Protein AF-A0A1F6AID9-F1 (afdb_monomer)

pLDDT: mean 94.6, std 3.7, range [65.12, 98.0]

Radius of gyration: 17.74 Å; Cα contacts (8 Å, |Δi|>4): 64; chains: 1; bounding box: 45×26×56 Å

Sequence (140 aa):
MWIFFAILTIFSYALMDFFIKKSAGKVDDAFGAFLINIFSTLPPLIWFISTKLSGKEILTSREGFIFPAIAGISIGFGSIFFIKMFSLGTNLSIGVPFVRIGIVLLAVVLGIFVLKETLSLKQLFGFIISIVGLYLLIAK

InterPro domains:
  IPR000620 EamA domain [PF00892] (1-138)
  IPR037185 Multidrug transporter EmrE superfamily [SSF103481] (37-138)

Secondary structure (DSSP, 8-state):
-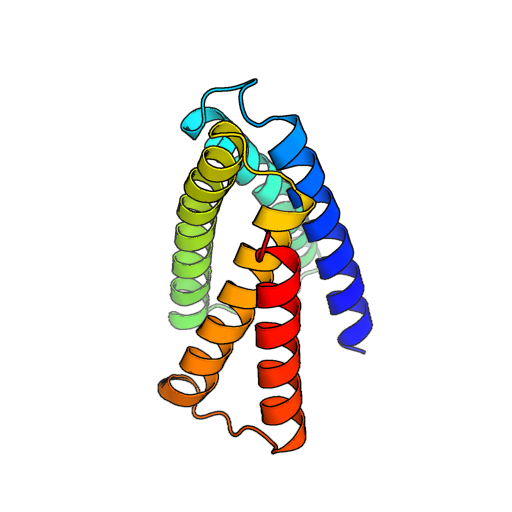-HHHHHHHHHHHHHHHHHHHHHTTTS-HHHHHHHHHHHHTHHHHHHHHHHHHTT------HHHHHHHHHHHHHHHHHHHHHHHHHHTT--HHHHHHHHHHHHHHHHHHHHHHTS-----HHHHHHHHHHHHHHHHHH--

Structure (mmCIF, N/CA/C/O backbone):
data_AF-A0A1F6AID9-F1
#
_entry.id   AF-A0A1F6AID9-F1
#
loop_
_atom_site.group_PDB
_atom_site.id
_atom_site.type_symbol
_atom_site.label_atom_id
_atom_site.label_alt_id
_atom_site.label_comp_id
_atom_site.label_asym_id
_atom_site.label_entity_id
_atom_site.label_seq_id
_atom_site.pdbx_PDB_ins_code
_atom_site.Cartn_x
_atom_site.Cartn_y
_atom_site.Cartn_z
_atom_site.occupancy
_atom_site.B_iso_or_equiv
_atom_site.auth_seq_id
_atom_site.auth_comp_id
_atom_site.auth_asym_id
_atom_site.auth_atom_id
_atom_site.pdbx_PDB_model_num
ATOM 1 N N . MET A 1 1 ? -14.002 14.563 6.137 1.00 75.81 1 MET A N 1
ATOM 2 C CA . MET A 1 1 ? -12.651 14.750 6.716 1.00 75.81 1 MET A CA 1
ATOM 3 C C . MET A 1 1 ? -11.737 13.511 6.601 1.00 75.81 1 MET A C 1
ATOM 5 O O . MET A 1 1 ? -10.661 13.525 7.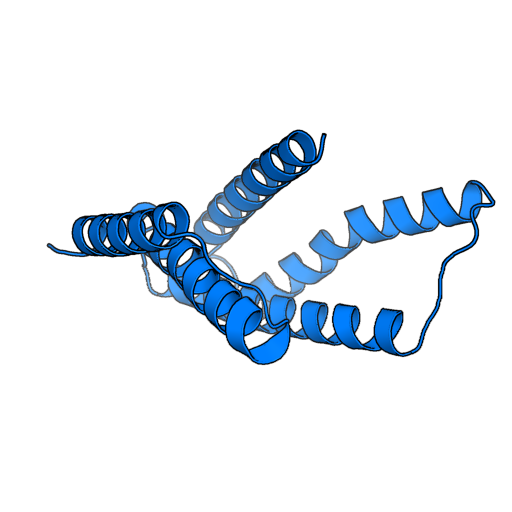173 1.00 75.81 1 MET A O 1
ATOM 9 N N . TRP A 1 2 ? -12.088 12.477 5.812 1.00 94.00 2 TRP A N 1
ATOM 10 C CA . TRP A 1 2 ? -11.191 11.355 5.454 1.00 94.00 2 TRP A CA 1
ATOM 11 C C . TRP A 1 2 ? -10.400 11.611 4.156 1.00 94.00 2 TRP A C 1
ATOM 13 O O . TRP A 1 2 ? -9.288 11.123 3.997 1.00 94.00 2 TRP A O 1
ATOM 23 N N . ILE A 1 3 ? -10.951 12.440 3.258 1.00 94.56 3 ILE A N 1
ATOM 24 C CA . ILE A 1 3 ? -10.341 12.814 1.970 1.00 94.56 3 ILE A CA 1
ATOM 25 C C . ILE A 1 3 ? -8.956 13.440 2.167 1.00 94.56 3 ILE A C 1
ATOM 27 O O . ILE A 1 3 ? -8.044 13.155 1.405 1.00 94.56 3 ILE A O 1
ATOM 31 N N . PHE A 1 4 ? -8.773 14.247 3.216 1.00 96.19 4 PHE A N 1
ATOM 32 C CA . PHE A 1 4 ? -7.473 14.833 3.547 1.00 96.19 4 PHE A CA 1
ATOM 33 C C . PHE A 1 4 ? -6.397 13.759 3.774 1.00 96.19 4 PHE A C 1
ATOM 35 O O . PHE A 1 4 ? -5.334 13.812 3.162 1.00 96.19 4 PHE A O 1
ATOM 42 N N . PHE A 1 5 ? -6.699 12.743 4.589 1.00 94.75 5 PHE A N 1
ATOM 43 C CA . PHE A 1 5 ? -5.789 11.619 4.806 1.00 94.75 5 PHE A CA 1
ATOM 44 C C . PHE A 1 5 ? -5.588 10.803 3.530 1.00 94.75 5 PHE A C 1
ATOM 46 O O . PHE A 1 5 ? -4.457 10.440 3.236 1.00 94.75 5 PHE A O 1
ATOM 53 N N . ALA A 1 6 ? -6.639 10.597 2.729 1.00 95.62 6 ALA A N 1
ATOM 54 C CA . ALA A 1 6 ? -6.513 9.925 1.437 1.00 95.62 6 ALA A CA 1
ATOM 55 C C . ALA A 1 6 ? -5.553 10.667 0.487 1.00 95.62 6 ALA A C 1
ATOM 57 O O . ALA A 1 6 ? -4.723 10.032 -0.157 1.00 95.62 6 ALA A O 1
ATOM 58 N N . ILE A 1 7 ? -5.606 12.003 0.438 1.00 96.94 7 ILE A N 1
ATOM 59 C CA . ILE A 1 7 ? -4.687 12.823 -0.369 1.00 96.94 7 ILE A CA 1
ATOM 60 C C . ILE A 1 7 ? -3.246 12.683 0.132 1.00 96.94 7 ILE A C 1
ATOM 62 O O . ILE A 1 7 ? -2.339 12.480 -0.675 1.00 96.94 7 ILE A O 1
ATOM 66 N N . LEU A 1 8 ? -3.023 12.741 1.449 1.00 96.88 8 LEU A N 1
ATOM 67 C CA . LEU A 1 8 ? -1.692 12.517 2.019 1.00 96.88 8 LEU A CA 1
ATOM 68 C C . LEU A 1 8 ? -1.170 11.110 1.705 1.00 96.88 8 LEU A C 1
ATOM 70 O O . LEU A 1 8 ? -0.009 10.965 1.332 1.00 96.88 8 LEU A O 1
ATOM 74 N N . THR A 1 9 ? -2.024 10.086 1.775 1.00 96.31 9 THR A N 1
ATOM 75 C CA . THR A 1 9 ? -1.665 8.716 1.386 1.00 96.31 9 THR A CA 1
ATOM 76 C C . THR A 1 9 ? -1.279 8.633 -0.088 1.00 96.31 9 THR A C 1
ATOM 78 O O . THR A 1 9 ? -0.250 8.039 -0.402 1.00 96.31 9 THR A O 1
ATOM 81 N N . ILE A 1 10 ? -2.046 9.260 -0.989 1.00 96.81 10 ILE A N 1
ATOM 82 C CA . ILE A 1 10 ? -1.715 9.322 -2.423 1.00 96.81 10 ILE A CA 1
ATOM 83 C C . ILE A 1 10 ? -0.338 9.957 -2.618 1.00 96.81 10 ILE A C 1
ATOM 85 O O . ILE A 1 10 ? 0.489 9.408 -3.342 1.00 96.81 10 ILE A O 1
ATOM 89 N N . PHE A 1 11 ? -0.066 11.076 -1.944 1.00 97.88 11 PHE A N 1
ATOM 90 C CA . PHE A 1 11 ? 1.226 11.750 -2.027 1.00 97.88 11 PHE A CA 1
ATOM 91 C C . PHE A 1 11 ? 2.375 10.858 -1.529 1.00 97.88 11 PHE A C 1
ATOM 93 O O . PHE A 1 11 ? 3.384 10.703 -2.220 1.00 97.88 11 PHE A O 1
ATOM 100 N N . SER A 1 12 ? 2.215 10.212 -0.371 1.00 96.75 12 SER A N 1
ATOM 101 C CA . SER A 1 12 ? 3.214 9.286 0.172 1.00 96.75 12 SER A CA 1
ATOM 102 C C . SER A 1 12 ? 3.466 8.091 -0.750 1.00 96.75 12 SER A C 1
ATOM 104 O O . SER A 1 12 ? 4.620 7.723 -0.967 1.00 96.75 12 SER A O 1
ATOM 106 N N . TYR A 1 13 ? 2.415 7.501 -1.323 1.00 96.50 13 TYR A N 1
ATOM 107 C CA . TYR A 1 13 ? 2.548 6.373 -2.248 1.00 96.50 13 TYR A CA 1
ATOM 108 C C . TYR A 1 13 ? 3.163 6.789 -3.585 1.00 96.50 13 TYR A C 1
ATOM 110 O O . TYR A 1 13 ? 3.987 6.052 -4.115 1.00 96.50 13 TYR A O 1
ATOM 118 N N . ALA A 1 14 ? 2.858 7.983 -4.098 1.00 97.75 14 ALA A N 1
ATOM 119 C CA . ALA A 1 14 ? 3.504 8.503 -5.301 1.00 97.75 14 ALA A CA 1
ATOM 120 C C . ALA A 1 14 ? 5.017 8.702 -5.099 1.00 97.75 14 ALA A C 1
ATOM 122 O O . ALA A 1 14 ? 5.812 8.314 -5.958 1.00 97.75 14 ALA A O 1
ATOM 123 N N . LEU A 1 15 ? 5.429 9.253 -3.948 1.00 97.94 15 LEU A N 1
ATOM 124 C CA . LEU A 1 15 ? 6.847 9.364 -3.592 1.00 97.94 15 LEU A CA 1
ATOM 125 C C . LEU A 1 15 ? 7.504 7.988 -3.466 1.00 97.94 15 LEU A C 1
ATOM 127 O O . LEU A 1 15 ? 8.590 7.780 -4.008 1.00 97.94 15 LEU A O 1
ATOM 131 N N . MET A 1 16 ? 6.841 7.048 -2.789 1.00 96.56 16 MET A N 1
ATOM 132 C CA . MET A 1 16 ? 7.307 5.667 -2.679 1.00 96.56 16 MET A CA 1
ATOM 133 C C . MET A 1 16 ? 7.543 5.063 -4.070 1.00 96.56 16 MET A C 1
ATOM 135 O O . MET A 1 16 ? 8.645 4.598 -4.347 1.00 96.56 16 MET A O 1
ATOM 139 N N . ASP A 1 17 ? 6.559 5.133 -4.967 1.00 97.12 17 ASP A N 1
ATOM 140 C CA . ASP A 1 17 ? 6.638 4.560 -6.315 1.00 97.12 17 ASP A CA 1
ATOM 141 C C . ASP A 1 17 ? 7.795 5.159 -7.124 1.00 97.12 17 ASP A C 1
ATOM 143 O O . ASP A 1 17 ? 8.573 4.433 -7.752 1.00 97.12 17 ASP A O 1
ATOM 147 N N . PHE A 1 18 ? 7.960 6.481 -7.051 1.00 98.00 18 PHE A N 1
ATOM 148 C CA . PHE A 1 18 ? 9.061 7.191 -7.693 1.00 98.00 18 PHE A CA 1
ATOM 149 C C . PHE A 1 18 ? 10.434 6.741 -7.171 1.00 98.00 18 PHE A C 1
ATOM 151 O O . PHE A 1 18 ? 11.332 6.438 -7.965 1.00 98.00 18 PHE A O 1
ATOM 158 N N . PHE A 1 19 ? 10.615 6.673 -5.849 1.00 97.50 19 PHE A N 1
ATOM 159 C CA . PHE A 1 19 ? 11.897 6.288 -5.260 1.00 97.50 19 PHE A CA 1
ATOM 160 C C . PHE A 1 19 ? 12.218 4.806 -5.464 1.00 97.50 19 PHE A C 1
ATOM 162 O O . PHE A 1 19 ? 13.371 4.498 -5.767 1.00 97.50 19 PHE A O 1
ATOM 169 N N . ILE A 1 20 ? 11.222 3.915 -5.398 1.00 96.75 20 ILE A N 1
ATOM 170 C CA . ILE A 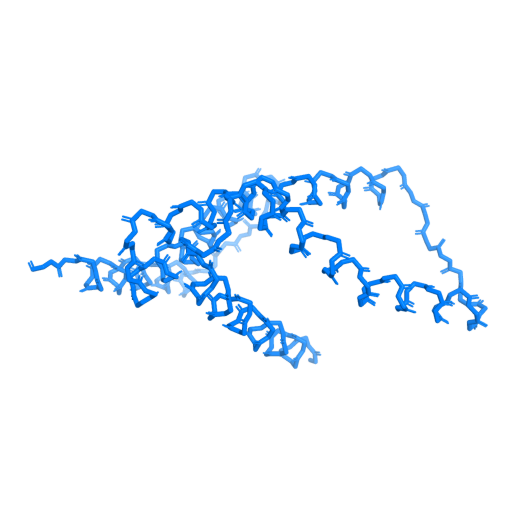1 20 ? 11.388 2.491 -5.725 1.00 96.75 20 ILE A CA 1
ATOM 171 C C . ILE A 1 20 ? 11.847 2.336 -7.175 1.00 96.75 20 ILE A C 1
ATOM 173 O O . ILE A 1 20 ? 12.830 1.646 -7.439 1.00 96.75 20 ILE A O 1
ATOM 177 N N . LYS A 1 21 ? 11.203 3.015 -8.134 1.00 96.50 21 LYS A N 1
ATOM 178 C CA . LYS A 1 21 ? 11.664 2.967 -9.530 1.00 96.50 21 LYS A CA 1
ATOM 179 C C . LYS A 1 21 ? 13.089 3.501 -9.679 1.00 96.50 21 LYS A C 1
ATOM 181 O O . LYS A 1 21 ? 13.860 2.969 -10.475 1.00 96.50 21 LYS A O 1
ATOM 186 N N . LYS A 1 22 ? 13.444 4.560 -8.945 1.00 96.31 22 LYS A N 1
ATOM 187 C CA . LYS A 1 22 ? 14.775 5.181 -9.007 1.00 96.31 22 LYS A CA 1
ATOM 188 C C . LYS A 1 22 ? 15.877 4.293 -8.416 1.00 96.31 22 LYS A C 1
ATOM 190 O O . LYS A 1 22 ? 17.030 4.440 -8.839 1.00 96.31 22 LYS A O 1
ATOM 195 N N . SER A 1 23 ? 15.552 3.437 -7.446 1.00 95.81 23 SER A N 1
ATOM 196 C CA . SER A 1 23 ? 16.483 2.489 -6.821 1.00 95.81 23 SER A CA 1
ATOM 197 C C . SER A 1 23 ? 16.518 1.121 -7.508 1.00 95.81 23 SER A C 1
ATOM 199 O O . SER A 1 23 ? 17.530 0.430 -7.400 1.00 95.81 23 SER A O 1
ATOM 201 N N . ALA A 1 24 ? 15.466 0.741 -8.237 1.00 93.75 24 ALA A N 1
ATOM 202 C CA . ALA A 1 24 ? 15.393 -0.530 -8.951 1.00 93.75 24 ALA A CA 1
ATOM 203 C C . ALA A 1 24 ? 16.584 -0.729 -9.907 1.00 93.75 24 ALA A C 1
ATOM 205 O O . ALA A 1 24 ? 16.988 0.193 -10.624 1.00 93.75 24 ALA A O 1
ATOM 206 N N . GLY A 1 25 ? 17.170 -1.928 -9.887 1.00 93.50 25 GLY A N 1
ATOM 207 C CA . GLY A 1 25 ? 18.393 -2.266 -10.624 1.00 93.50 25 GLY A CA 1
ATOM 208 C C . GLY A 1 25 ? 19.698 -1.678 -10.061 1.00 93.50 25 GLY A C 1
ATOM 209 O O . GLY A 1 25 ? 20.758 -1.951 -10.617 1.00 93.50 25 GLY A O 1
ATOM 210 N N . LYS A 1 26 ? 19.659 -0.883 -8.978 1.00 94.94 26 LYS A N 1
ATOM 211 C CA . LYS A 1 26 ? 20.860 -0.337 -8.301 1.00 94.94 26 LYS A CA 1
ATOM 212 C C . LYS A 1 26 ? 21.205 -1.044 -6.994 1.00 94.94 26 LYS A C 1
ATOM 214 O O . LYS A 1 26 ? 22.277 -0.822 -6.442 1.00 94.94 26 LYS A O 1
ATOM 219 N N . VAL A 1 27 ? 20.286 -1.853 -6.489 1.00 93.69 27 VAL A N 1
ATOM 220 C CA . VAL A 1 27 ? 20.440 -2.706 -5.310 1.00 93.69 27 VAL A CA 1
ATOM 221 C C . VAL A 1 27 ? 19.781 -4.046 -5.613 1.00 93.69 27 VAL A C 1
ATOM 223 O O . VAL A 1 27 ? 18.884 -4.104 -6.455 1.00 93.69 27 VAL A O 1
ATOM 226 N N . ASP A 1 28 ? 20.224 -5.107 -4.938 1.00 93.62 28 ASP A N 1
ATOM 227 C CA . ASP A 1 28 ? 19.535 -6.397 -4.986 1.00 93.62 28 ASP A CA 1
ATOM 228 C C . ASP A 1 28 ? 18.057 -6.235 -4.589 1.00 93.62 28 ASP A C 1
ATOM 230 O O . ASP A 1 28 ? 17.732 -5.459 -3.687 1.00 93.62 28 ASP A O 1
ATOM 234 N N . ASP A 1 29 ? 17.161 -6.959 -5.266 1.00 91.56 29 ASP A N 1
ATOM 235 C CA . ASP A 1 29 ? 15.715 -6.790 -5.102 1.00 91.56 29 ASP A CA 1
ATOM 236 C C . ASP A 1 29 ? 15.263 -7.125 -3.666 1.00 91.56 29 ASP A C 1
ATOM 238 O O . ASP A 1 29 ? 14.426 -6.418 -3.095 1.00 91.56 29 ASP A O 1
ATOM 242 N N . ALA A 1 30 ? 15.840 -8.167 -3.053 1.00 91.12 30 ALA A N 1
ATOM 243 C CA . ALA A 1 30 ? 15.510 -8.570 -1.688 1.00 91.12 30 ALA A CA 1
ATOM 244 C C . ALA A 1 30 ? 16.088 -7.585 -0.664 1.00 91.12 30 ALA A C 1
ATOM 246 O O . ALA A 1 30 ? 15.392 -7.199 0.280 1.00 91.12 30 ALA A O 1
ATOM 247 N N . PHE A 1 31 ? 17.321 -7.117 -0.871 1.00 94.88 31 PHE A N 1
ATOM 248 C CA . PHE A 1 31 ? 17.913 -6.093 -0.007 1.00 94.88 31 PHE A CA 1
ATOM 249 C C . PHE A 1 31 ? 17.173 -4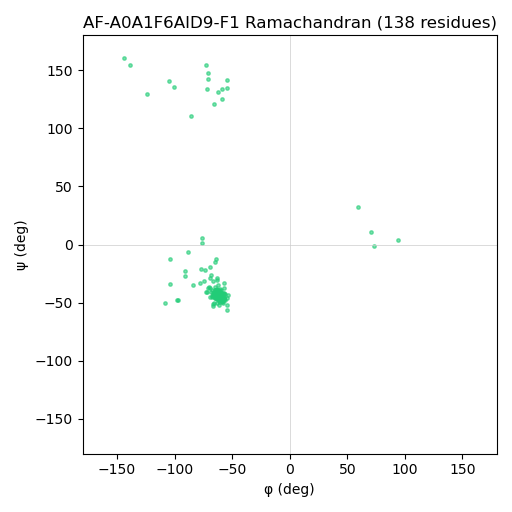.749 -0.103 1.00 94.88 31 PHE A C 1
ATOM 251 O O . PHE A 1 31 ? 16.898 -4.115 0.917 1.00 94.88 31 PHE A O 1
ATOM 258 N N . GLY A 1 32 ? 16.780 -4.332 -1.308 1.00 95.62 32 GLY A N 1
ATOM 259 C CA . GLY A 1 32 ? 15.963 -3.138 -1.522 1.00 95.62 32 GLY A CA 1
ATOM 260 C C . GLY A 1 32 ? 14.619 -3.227 -0.799 1.00 95.62 32 GLY A C 1
ATOM 261 O O . GLY A 1 32 ? 14.221 -2.280 -0.120 1.00 95.62 32 GLY A O 1
ATOM 262 N N . ALA A 1 33 ? 13.947 -4.379 -0.879 1.00 95.50 33 ALA A N 1
ATOM 263 C CA . ALA A 1 33 ? 12.694 -4.617 -0.169 1.00 95.50 33 ALA A CA 1
ATOM 264 C C . ALA A 1 33 ? 12.889 -4.581 1.352 1.00 95.50 33 ALA A C 1
ATOM 266 O O . ALA A 1 33 ? 12.107 -3.943 2.059 1.00 95.50 33 ALA A O 1
ATOM 267 N N . PHE A 1 34 ? 13.957 -5.197 1.861 1.00 96.56 34 PHE A N 1
ATOM 268 C CA . PHE A 1 34 ? 14.314 -5.132 3.277 1.00 96.56 34 PHE A CA 1
ATOM 269 C C . PHE A 1 34 ? 14.482 -3.681 3.759 1.00 96.56 34 PHE A C 1
ATOM 271 O O . PHE A 1 34 ? 13.878 -3.294 4.763 1.00 96.56 34 PHE A O 1
ATOM 278 N N . LEU A 1 35 ? 15.220 -2.852 3.008 1.00 96.81 35 LEU A N 1
ATOM 279 C CA . LEU A 1 35 ? 15.392 -1.432 3.329 1.00 96.81 35 LEU A CA 1
ATOM 280 C C . LEU A 1 35 ? 14.063 -0.664 3.305 1.00 96.81 35 LEU A C 1
ATOM 282 O O . LEU A 1 35 ? 13.798 0.133 4.202 1.00 96.81 35 LEU A O 1
ATOM 286 N N . ILE A 1 36 ? 13.191 -0.911 2.326 1.00 95.88 36 ILE A N 1
ATOM 287 C CA . ILE A 1 36 ? 11.875 -0.255 2.290 1.00 95.88 36 ILE A CA 1
ATOM 288 C C . ILE A 1 36 ? 11.084 -0.575 3.558 1.00 95.88 36 ILE A C 1
ATOM 290 O O . ILE A 1 36 ? 10.587 0.348 4.196 1.00 95.88 36 ILE A O 1
ATOM 294 N N . ASN A 1 37 ? 11.008 -1.849 3.951 1.00 95.81 37 ASN A N 1
ATOM 295 C CA . ASN A 1 37 ? 10.189 -2.272 5.089 1.00 95.81 37 ASN A CA 1
ATOM 296 C C . ASN A 1 37 ? 10.737 -1.773 6.439 1.00 95.81 37 ASN A C 1
ATOM 298 O O . ASN A 1 37 ? 9.962 -1.379 7.317 1.00 95.81 37 ASN A O 1
ATOM 302 N N . ILE A 1 38 ? 12.065 -1.743 6.619 1.00 96.69 38 ILE A N 1
ATOM 303 C CA . ILE A 1 38 ? 12.653 -1.244 7.871 1.00 96.69 38 ILE A CA 1
ATOM 304 C C . ILE A 1 38 ? 12.421 0.265 8.025 1.00 96.69 38 ILE A C 1
ATOM 306 O O . ILE A 1 38 ? 11.973 0.717 9.080 1.00 96.69 38 ILE A O 1
ATOM 310 N N . PHE A 1 39 ? 12.618 1.045 6.955 1.00 96.94 39 PHE A N 1
ATOM 311 C CA . PHE A 1 39 ? 12.396 2.492 6.989 1.00 96.94 39 PHE A CA 1
ATOM 312 C C . PHE A 1 39 ? 10.905 2.861 6.989 1.00 96.94 39 PHE A C 1
ATOM 314 O O . PHE A 1 39 ? 10.528 3.841 7.635 1.00 96.94 39 PHE A O 1
ATOM 321 N N . SER A 1 40 ? 10.030 2.067 6.361 1.00 96.00 40 SER A N 1
ATOM 322 C CA . SER A 1 40 ? 8.576 2.296 6.393 1.00 96.00 40 SER A CA 1
ATOM 323 C C . SER A 1 40 ? 7.957 2.046 7.766 1.00 96.00 40 SER A C 1
ATOM 325 O O . SER A 1 40 ? 6.861 2.530 8.038 1.00 96.00 40 SER A O 1
ATOM 327 N N . THR A 1 41 ? 8.643 1.307 8.640 1.00 96.50 41 THR A N 1
ATOM 328 C CA . THR A 1 41 ? 8.191 1.057 10.016 1.00 96.50 41 THR A CA 1
ATOM 329 C C . THR A 1 41 ? 8.424 2.268 10.927 1.00 96.50 41 THR A C 1
ATOM 331 O O . THR A 1 41 ? 7.735 2.416 11.936 1.00 96.50 41 THR A O 1
ATOM 334 N N . LEU A 1 42 ? 9.334 3.187 10.575 1.00 96.94 42 LEU A N 1
ATOM 335 C CA . LEU A 1 42 ? 9.666 4.330 11.433 1.00 96.94 42 LEU A CA 1
ATOM 336 C C . LEU A 1 42 ? 8.477 5.282 11.666 1.00 96.94 42 LEU A C 1
ATOM 338 O O . LEU A 1 42 ? 8.194 5.559 12.833 1.00 96.94 42 LEU A O 1
ATOM 342 N N . PRO A 1 43 ? 7.731 5.758 10.642 1.00 96.31 43 PRO A N 1
ATOM 343 C CA . PRO A 1 43 ? 6.582 6.632 10.881 1.00 96.31 43 PRO A CA 1
ATOM 344 C C . PRO A 1 43 ? 5.496 6.030 11.797 1.00 96.31 43 PRO A C 1
ATOM 346 O O . PRO A 1 43 ? 5.124 6.700 12.766 1.00 96.31 43 PRO A O 1
ATOM 349 N N . PRO A 1 44 ? 4.993 4.792 11.578 1.00 95.38 44 PRO A N 1
ATOM 350 C CA . PRO A 1 44 ? 4.005 4.207 12.479 1.00 95.38 44 PRO A CA 1
ATOM 351 C C . PRO A 1 44 ? 4.579 3.920 13.871 1.00 95.38 44 PRO A C 1
ATOM 353 O O . PRO A 1 44 ? 3.850 4.062 14.850 1.00 95.38 44 PRO A O 1
ATOM 356 N N . LEU A 1 45 ? 5.871 3.590 13.998 1.00 95.88 45 LEU A N 1
ATOM 357 C CA . LEU A 1 45 ? 6.516 3.414 15.302 1.00 95.88 45 LEU A CA 1
ATOM 358 C C . LEU A 1 45 ? 6.561 4.725 16.100 1.00 95.88 45 LEU A C 1
ATOM 360 O O . LEU A 1 45 ? 6.195 4.737 17.275 1.00 95.88 45 LEU A O 1
ATOM 364 N N . ILE A 1 46 ? 6.954 5.833 15.465 1.00 96.62 46 ILE A N 1
ATOM 365 C CA . ILE A 1 46 ? 6.956 7.167 16.089 1.00 96.62 46 ILE A CA 1
ATOM 366 C C . ILE A 1 46 ? 5.537 7.537 16.537 1.00 96.62 46 ILE A C 1
ATOM 368 O O . ILE A 1 46 ? 5.336 7.972 17.673 1.00 96.62 46 ILE A O 1
ATOM 372 N N . TRP A 1 47 ? 4.542 7.313 15.675 1.00 94.44 47 TRP A N 1
ATOM 373 C CA . TRP A 1 47 ? 3.140 7.582 15.997 1.00 94.44 47 TRP A CA 1
ATOM 374 C C . TRP A 1 47 ? 2.626 6.719 17.158 1.00 94.44 47 TRP A C 1
ATOM 376 O O . TRP A 1 47 ? 1.938 7.213 18.056 1.00 94.44 47 TRP A O 1
ATOM 386 N N . PHE A 1 48 ? 2.988 5.436 17.178 1.00 94.25 48 PHE A N 1
ATOM 387 C CA . PHE A 1 48 ? 2.631 4.505 18.245 1.00 94.25 48 PHE A CA 1
ATOM 388 C C . PHE A 1 48 ? 3.233 4.922 19.592 1.00 94.25 48 PHE A C 1
ATOM 390 O O . PHE A 1 48 ? 2.513 4.996 20.589 1.00 94.25 48 PHE A O 1
ATOM 397 N N . ILE A 1 49 ? 4.527 5.263 19.619 1.00 95.62 49 ILE A N 1
ATOM 398 C CA . ILE A 1 49 ? 5.204 5.762 20.824 1.00 95.62 49 ILE A CA 1
ATOM 399 C C . ILE A 1 49 ? 4.533 7.052 21.307 1.00 95.62 49 ILE A C 1
ATOM 401 O O . ILE A 1 49 ? 4.184 7.149 22.481 1.00 95.62 49 ILE A O 1
ATOM 405 N N . SER A 1 50 ? 4.279 8.012 20.413 1.00 95.00 50 SER A N 1
ATOM 406 C CA . SER A 1 50 ? 3.593 9.267 20.753 1.00 95.00 50 SER A CA 1
ATOM 407 C C . SER A 1 50 ? 2.200 9.027 21.350 1.00 95.00 50 SER A C 1
ATOM 409 O O . SER A 1 50 ? 1.838 9.638 22.358 1.00 95.00 50 SER A O 1
ATOM 411 N N . THR A 1 51 ? 1.442 8.082 20.788 1.00 93.94 51 THR A N 1
ATOM 412 C CA . THR A 1 51 ? 0.119 7.694 21.300 1.00 93.94 51 THR A CA 1
ATOM 413 C C . THR A 1 51 ? 0.219 7.118 22.711 1.00 93.94 51 THR A C 1
ATOM 415 O O . THR A 1 51 ? -0.532 7.532 23.595 1.00 93.94 51 THR A O 1
ATOM 418 N N . LYS A 1 52 ? 1.189 6.224 22.943 1.00 91.81 52 LYS A N 1
ATOM 419 C CA . LYS A 1 52 ? 1.431 5.610 24.253 1.00 91.81 52 LYS A CA 1
ATOM 420 C C . LYS A 1 52 ? 1.862 6.639 25.303 1.00 91.81 52 LYS A C 1
ATOM 422 O O . LYS A 1 52 ? 1.382 6.598 26.430 1.00 91.81 52 LYS A O 1
ATOM 427 N N . LEU A 1 53 ? 2.725 7.585 24.925 1.00 94.69 53 LEU A N 1
ATOM 428 C CA . LEU A 1 53 ? 3.180 8.674 25.799 1.00 94.69 53 LEU A CA 1
ATOM 429 C C . LEU A 1 53 ? 2.072 9.685 26.122 1.00 94.69 53 LEU A C 1
ATOM 431 O O . LEU A 1 53 ? 2.108 10.310 27.175 1.00 94.69 53 LEU A O 1
ATOM 435 N N . SER A 1 54 ? 1.069 9.818 25.254 1.00 94.38 54 SER A N 1
ATOM 436 C CA . SER A 1 54 ? -0.090 10.694 25.478 1.00 94.38 54 SER A CA 1
ATOM 437 C C . SER A 1 54 ? -1.104 10.122 26.480 1.00 94.38 54 SER A C 1
ATOM 439 O O . SER A 1 54 ? -2.156 10.723 26.681 1.00 94.38 54 SER A O 1
ATOM 441 N N . GLY A 1 55 ? -0.847 8.940 27.054 1.00 90.75 55 GLY A N 1
ATOM 442 C CA . GLY A 1 55 ? -1.762 8.270 27.983 1.00 90.75 55 GLY A CA 1
ATOM 443 C C . GLY A 1 55 ? -3.036 7.725 27.328 1.00 90.75 55 GLY A C 1
ATOM 444 O O . GLY A 1 55 ? -3.959 7.331 28.033 1.00 90.75 55 GLY A O 1
ATOM 445 N N . LYS A 1 56 ? -3.110 7.700 25.989 1.00 91.50 56 LYS A N 1
ATOM 446 C CA . LYS A 1 56 ? -4.246 7.110 25.274 1.00 91.50 56 LYS A CA 1
ATOM 447 C C . LYS A 1 56 ? -4.197 5.592 25.402 1.00 91.50 56 LYS A C 1
ATOM 449 O O . LYS A 1 56 ? -3.153 4.984 25.164 1.00 91.50 56 LYS A O 1
ATOM 454 N N . GLU A 1 57 ? -5.335 4.985 25.721 1.00 86.50 57 GLU A N 1
ATOM 455 C CA . GLU A 1 57 ? -5.455 3.530 25.722 1.00 86.50 57 GLU A CA 1
ATOM 456 C C . GLU A 1 57 ? -5.224 2.970 24.316 1.00 86.50 57 GLU A C 1
ATOM 458 O O . GLU A 1 57 ? -5.793 3.434 23.325 1.00 86.50 57 GLU A O 1
ATOM 463 N N . ILE A 1 58 ? -4.364 1.956 24.234 1.00 88.25 58 ILE A N 1
ATOM 464 C CA . ILE A 1 58 ? -4.131 1.216 22.999 1.00 88.25 58 ILE A CA 1
ATOM 465 C C . ILE A 1 58 ? -5.189 0.123 22.935 1.00 88.25 58 ILE A C 1
ATOM 467 O O . ILE A 1 58 ? -5.154 -0.836 23.706 1.00 88.25 58 ILE A O 1
ATOM 471 N N . LEU A 1 59 ? -6.123 0.267 21.999 1.00 88.88 59 LEU A N 1
ATOM 472 C CA . LEU A 1 59 ? -7.140 -0.745 21.759 1.00 88.88 59 LEU A CA 1
ATOM 473 C C . LEU A 1 59 ? -6.46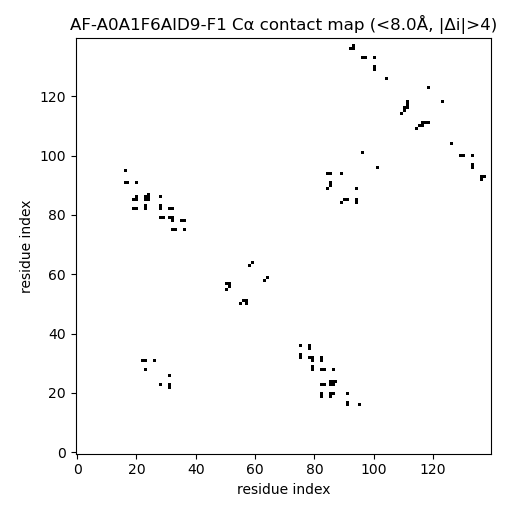9 -2.012 21.223 1.00 88.88 59 LEU A C 1
ATOM 475 O O . LEU A 1 59 ? -5.799 -1.987 20.190 1.00 88.88 59 LEU A O 1
ATOM 479 N N . THR A 1 60 ? -6.640 -3.121 21.937 1.00 87.00 60 THR A N 1
ATOM 480 C CA . THR A 1 60 ? -6.084 -4.418 21.550 1.00 87.00 60 THR A CA 1
ATOM 481 C C . THR A 1 60 ? -7.202 -5.448 21.463 1.00 87.00 60 THR A C 1
ATOM 483 O O . THR A 1 60 ? -8.031 -5.583 22.359 1.00 87.00 60 THR A O 1
ATOM 486 N N . SER A 1 61 ? -7.249 -6.167 20.346 1.00 93.44 61 SER A N 1
ATOM 487 C CA . SER A 1 61 ? -8.124 -7.320 20.144 1.00 93.44 61 SER A CA 1
ATOM 488 C C . SER A 1 61 ? -7.385 -8.351 19.297 1.00 93.44 61 SER A C 1
ATOM 490 O O . SER A 1 61 ? -6.414 -8.021 18.612 1.00 93.44 61 SER A O 1
ATOM 492 N N . ARG A 1 62 ? -7.830 -9.613 19.327 1.00 90.88 62 ARG A N 1
ATOM 493 C CA . ARG A 1 62 ? -7.206 -10.681 18.529 1.00 90.88 62 ARG A CA 1
ATOM 494 C C . ARG A 1 62 ? -7.201 -10.333 17.037 1.00 90.88 62 ARG A C 1
ATOM 496 O O . ARG A 1 62 ? -6.176 -10.460 16.377 1.00 90.88 62 ARG A O 1
ATOM 503 N N . GLU A 1 63 ? -8.324 -9.843 16.525 1.00 91.25 63 GLU A N 1
ATOM 504 C CA . GLU A 1 63 ? -8.457 -9.387 15.136 1.00 91.25 63 GLU A CA 1
ATOM 505 C C . GLU A 1 63 ? -7.628 -8.127 14.861 1.00 91.25 63 GLU A C 1
ATOM 507 O O . GLU A 1 63 ? -6.957 -8.047 13.831 1.00 91.25 63 GLU A O 1
ATOM 512 N N . GLY A 1 64 ? -7.595 -7.194 15.820 1.00 90.00 64 GLY A N 1
ATOM 513 C CA . GLY A 1 64 ? -6.772 -5.983 15.780 1.00 90.00 64 GLY A CA 1
ATOM 514 C C . GLY A 1 64 ? -5.265 -6.250 15.781 1.00 90.00 64 GLY A C 1
ATOM 515 O O . GLY A 1 64 ? -4.490 -5.349 15.479 1.00 90.00 64 GLY A O 1
ATOM 516 N N . PHE A 1 65 ? -4.843 -7.482 16.071 1.00 90.88 65 PHE A N 1
ATOM 517 C CA . PHE A 1 65 ? -3.469 -7.944 15.893 1.00 90.88 65 PHE A CA 1
ATOM 518 C C . PHE A 1 65 ? -3.287 -8.725 14.582 1.00 90.88 65 PHE A C 1
ATOM 520 O O . PHE A 1 65 ? -2.360 -8.451 13.820 1.00 90.88 65 PHE A O 1
ATOM 527 N N . ILE A 1 66 ? -4.180 -9.679 14.292 1.00 95.25 66 ILE A N 1
ATOM 528 C CA . ILE A 1 66 ? -4.035 -10.602 13.155 1.00 95.25 66 ILE A CA 1
ATOM 529 C C . ILE A 1 66 ? -4.122 -9.877 11.807 1.00 95.25 66 ILE A C 1
ATOM 531 O O . ILE A 1 66 ? -3.246 -10.071 10.962 1.00 95.25 66 ILE A O 1
ATOM 535 N N . PHE A 1 67 ? -5.145 -9.048 11.579 1.00 94.62 67 PHE A N 1
ATOM 536 C CA . PHE A 1 67 ? -5.335 -8.435 10.260 1.00 94.62 67 PHE A CA 1
ATOM 537 C C . PHE A 1 67 ? -4.221 -7.441 9.899 1.00 94.62 67 PHE A C 1
ATOM 539 O O . PHE A 1 67 ? -3.695 -7.545 8.787 1.00 94.62 67 PHE A O 1
ATOM 546 N N . PRO A 1 68 ? -3.769 -6.546 10.803 1.00 94.62 68 PRO A N 1
ATOM 547 C CA . PRO A 1 68 ? -2.610 -5.702 10.522 1.00 94.62 68 PRO A CA 1
ATOM 548 C C . PRO A 1 68 ? -1.317 -6.498 10.309 1.00 94.62 68 PRO A C 1
ATOM 550 O O . PRO A 1 68 ? -0.512 -6.117 9.460 1.00 94.62 68 PRO A O 1
ATOM 553 N N . ALA A 1 69 ? -1.120 -7.618 11.015 1.00 95.50 69 ALA A N 1
ATOM 554 C CA . ALA A 1 69 ? 0.049 -8.475 10.809 1.00 95.50 69 ALA A CA 1
ATOM 555 C C . ALA A 1 69 ? 0.056 -9.110 9.407 1.00 95.50 69 ALA A C 1
ATOM 557 O O . ALA A 1 69 ? 1.067 -9.048 8.706 1.00 95.50 69 ALA A O 1
ATOM 558 N N . ILE A 1 70 ? -1.079 -9.656 8.957 1.00 96.94 70 ILE A N 1
ATOM 559 C CA . ILE A 1 70 ? -1.224 -10.205 7.597 1.00 96.94 70 ILE A CA 1
ATOM 560 C C . ILE A 1 70 ? -1.031 -9.104 6.544 1.00 96.94 70 ILE A C 1
ATOM 562 O O . ILE A 1 70 ? -0.358 -9.328 5.533 1.00 96.94 70 ILE A O 1
ATOM 566 N N . ALA A 1 71 ? -1.567 -7.903 6.785 1.00 96.00 71 ALA A N 1
ATOM 567 C CA . ALA A 1 71 ? -1.357 -6.755 5.908 1.00 96.00 71 ALA A CA 1
ATOM 568 C C . ALA A 1 71 ? 0.134 -6.384 5.811 1.00 96.00 71 ALA A C 1
ATOM 570 O O . ALA A 1 71 ? 0.642 -6.198 4.707 1.00 96.00 71 ALA A O 1
ATOM 571 N N . GLY A 1 72 ? 0.861 -6.361 6.933 1.00 96.06 72 GLY A N 1
ATOM 572 C CA . GLY A 1 72 ? 2.307 -6.120 6.964 1.00 96.06 72 GLY A CA 1
ATOM 573 C C . GLY A 1 72 ? 3.110 -7.167 6.185 1.00 96.06 72 GLY A C 1
ATOM 574 O O . GLY A 1 72 ? 3.957 -6.809 5.369 1.00 96.06 72 GLY A O 1
ATOM 575 N N . ILE A 1 73 ? 2.794 -8.455 6.354 1.00 96.19 73 ILE A N 1
ATOM 576 C CA . ILE A 1 73 ? 3.412 -9.544 5.573 1.00 96.19 73 ILE A CA 1
ATOM 577 C C . ILE A 1 73 ? 3.140 -9.355 4.072 1.00 96.19 73 ILE A C 1
ATOM 579 O O . ILE A 1 73 ? 4.045 -9.500 3.247 1.00 96.19 73 ILE A O 1
ATOM 583 N N . SER A 1 74 ? 1.912 -8.973 3.716 1.00 96.56 74 SER A N 1
ATOM 584 C CA . SER A 1 74 ? 1.513 -8.714 2.328 1.00 96.56 74 SER A CA 1
ATOM 585 C C . SER A 1 74 ? 2.269 -7.525 1.724 1.00 96.56 74 SER A C 1
ATOM 587 O O . SER A 1 74 ? 2.695 -7.602 0.573 1.00 96.56 74 SER A O 1
ATOM 589 N N . ILE A 1 75 ? 2.495 -6.453 2.495 1.00 95.06 75 ILE A N 1
ATOM 590 C CA . ILE A 1 75 ? 3.339 -5.314 2.091 1.00 95.06 75 ILE A CA 1
ATOM 591 C C . ILE A 1 75 ? 4.784 -5.772 1.860 1.00 95.06 75 ILE A C 1
ATOM 593 O O . ILE A 1 75 ? 5.386 -5.389 0.856 1.00 95.06 75 ILE A O 1
ATOM 597 N N . GLY A 1 76 ? 5.314 -6.640 2.728 1.00 95.19 76 GLY A N 1
ATOM 598 C CA . GLY A 1 76 ? 6.641 -7.235 2.576 1.00 95.19 76 GLY A CA 1
ATOM 599 C C . GLY A 1 76 ? 6.806 -7.934 1.225 1.00 95.19 76 GLY A C 1
ATOM 600 O O . GLY A 1 76 ? 7.658 -7.538 0.426 1.00 95.19 76 GLY A O 1
ATOM 601 N N . PHE A 1 77 ? 5.936 -8.896 0.907 1.00 95.56 77 PHE A N 1
ATOM 602 C CA . PHE A 1 77 ? 5.946 -9.560 -0.404 1.00 95.56 77 PHE A CA 1
ATOM 603 C C . PHE A 1 77 ? 5.702 -8.587 -1.562 1.00 95.56 77 PHE A C 1
ATOM 605 O O . PHE A 1 77 ? 6.415 -8.626 -2.567 1.00 95.56 77 PHE A O 1
ATOM 612 N N . GLY A 1 78 ? 4.741 -7.675 -1.406 1.00 95.88 78 GLY A N 1
ATOM 613 C CA . GLY A 1 78 ? 4.430 -6.656 -2.403 1.00 95.88 78 GLY A CA 1
ATOM 614 C C . GLY A 1 78 ? 5.646 -5.804 -2.762 1.00 95.88 78 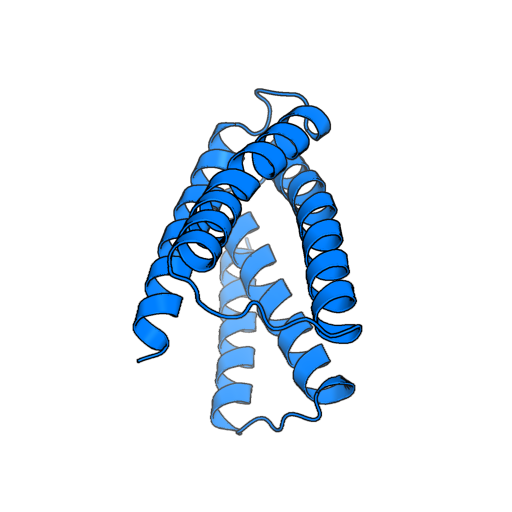GLY A C 1
ATOM 615 O O . GLY A 1 78 ? 5.894 -5.569 -3.941 1.00 95.88 78 GLY A O 1
ATOM 616 N N . SER A 1 79 ? 6.451 -5.402 -1.776 1.00 95.56 79 SER A N 1
ATOM 617 C CA . SER A 1 79 ? 7.661 -4.605 -2.005 1.00 95.56 79 SER A CA 1
ATOM 618 C C . SER A 1 79 ? 8.721 -5.354 -2.823 1.00 95.56 79 SER A C 1
ATOM 620 O O . SER A 1 79 ? 9.296 -4.765 -3.739 1.00 95.56 79 SER A O 1
ATOM 622 N N . ILE A 1 80 ? 8.908 -6.659 -2.578 1.00 95.19 80 ILE A N 1
ATOM 623 C CA . ILE A 1 80 ? 9.825 -7.513 -3.350 1.00 95.19 80 ILE A CA 1
ATOM 624 C C . ILE A 1 80 ? 9.375 -7.567 -4.812 1.00 95.19 80 ILE A C 1
ATOM 626 O O . ILE A 1 80 ? 10.155 -7.274 -5.720 1.00 95.19 80 ILE A O 1
ATOM 630 N N . PHE A 1 81 ? 8.104 -7.898 -5.053 1.00 96.56 81 PHE A N 1
ATOM 631 C CA . PHE A 1 81 ? 7.571 -8.015 -6.412 1.00 96.56 81 PHE A CA 1
ATOM 632 C C . PHE A 1 81 ? 7.567 -6.678 -7.153 1.00 96.56 81 PHE A C 1
ATOM 634 O O . PHE A 1 81 ? 7.851 -6.629 -8.350 1.00 96.56 81 PHE A O 1
ATOM 641 N N . PHE A 1 82 ? 7.286 -5.584 -6.448 1.00 96.69 82 PHE A N 1
ATOM 642 C CA . PHE A 1 82 ? 7.209 -4.258 -7.045 1.00 96.69 82 PHE A CA 1
ATOM 643 C C . PHE A 1 82 ? 8.585 -3.707 -7.432 1.00 96.69 82 PHE A C 1
ATOM 645 O O . PHE A 1 82 ? 8.736 -3.172 -8.532 1.00 96.69 82 PHE A O 1
ATOM 652 N N . ILE A 1 83 ? 9.612 -3.908 -6.594 1.00 95.81 83 ILE A N 1
ATOM 653 C CA . ILE A 1 83 ? 11.000 -3.626 -6.988 1.00 95.81 83 ILE A CA 1
ATOM 654 C C . ILE A 1 83 ? 11.376 -4.491 -8.187 1.00 95.81 83 ILE A C 1
ATOM 656 O O . ILE A 1 83 ? 11.827 -3.952 -9.198 1.00 95.81 83 ILE A O 1
ATOM 660 N N . LYS A 1 84 ? 11.120 -5.807 -8.116 1.00 96.56 84 LYS A N 1
ATOM 661 C CA . LYS A 1 84 ? 11.465 -6.741 -9.193 1.00 96.56 84 LYS A CA 1
ATOM 662 C C . LYS A 1 84 ? 10.876 -6.309 -10.531 1.00 96.56 84 LYS A C 1
ATOM 664 O O . LYS A 1 84 ? 11.589 -6.274 -11.531 1.00 96.56 84 LYS A O 1
ATOM 669 N N . MET A 1 85 ? 9.599 -5.927 -10.550 1.00 97.31 85 MET A N 1
ATOM 670 C CA . MET A 1 85 ? 8.912 -5.418 -11.739 1.00 97.31 85 MET A CA 1
ATOM 671 C C . MET A 1 85 ? 9.671 -4.248 -12.383 1.00 97.31 85 MET A C 1
ATOM 673 O O . MET A 1 85 ? 9.818 -4.199 -13.607 1.00 97.31 85 MET A O 1
ATOM 677 N N . PHE A 1 86 ? 10.173 -3.305 -11.583 1.00 97.38 86 PHE A N 1
ATOM 678 C CA . PHE A 1 86 ? 10.939 -2.172 -12.096 1.00 97.38 86 PHE A CA 1
ATOM 679 C C . PHE A 1 86 ? 12.382 -2.514 -12.460 1.00 97.38 86 PHE A C 1
ATOM 681 O O . PHE A 1 86 ? 12.888 -1.931 -13.426 1.00 97.38 86 PHE A O 1
ATOM 688 N N . SER A 1 87 ? 13.010 -3.448 -11.743 1.00 95.69 87 SER A N 1
ATOM 689 C CA . SER A 1 87 ? 14.340 -3.985 -12.056 1.00 95.69 87 SER A CA 1
ATOM 690 C C . SER A 1 87 ? 14.342 -4.721 -13.401 1.00 95.69 87 SER A C 1
ATOM 692 O O . SER A 1 87 ? 15.338 -4.689 -14.114 1.00 95.69 87 SER A O 1
ATOM 694 N N . LEU A 1 88 ? 13.202 -5.295 -13.806 1.00 95.94 88 LEU A N 1
ATOM 695 C CA . LEU A 1 88 ? 12.985 -5.892 -15.132 1.00 95.94 88 LEU A CA 1
ATOM 696 C C . LEU A 1 88 ? 12.769 -4.862 -16.262 1.00 95.94 88 LEU A C 1
ATOM 698 O O . LEU A 1 88 ? 12.473 -5.239 -17.392 1.00 95.94 88 LEU A O 1
ATOM 702 N N . GLY A 1 89 ? 12.908 -3.562 -15.986 1.00 94.62 89 GLY A N 1
ATOM 703 C CA . GLY A 1 89 ? 12.868 -2.510 -17.008 1.00 94.62 89 GLY A CA 1
ATOM 704 C C . GLY A 1 89 ? 11.501 -1.857 -17.226 1.00 94.62 89 GLY A C 1
ATOM 705 O O . GLY A 1 89 ? 11.383 -0.974 -18.071 1.00 94.62 89 GLY A O 1
ATOM 706 N N . THR A 1 90 ? 10.475 -2.208 -16.445 1.00 96.44 90 THR A N 1
ATOM 707 C CA . THR A 1 90 ? 9.129 -1.617 -16.578 1.00 96.44 90 THR A CA 1
ATOM 708 C C . THR A 1 90 ? 9.153 -0.095 -16.395 1.00 96.44 90 THR A C 1
ATOM 710 O O . THR A 1 90 ? 9.748 0.414 -15.442 1.00 96.44 90 THR A O 1
ATOM 713 N N . ASN A 1 91 ? 8.479 0.654 -17.270 1.00 95.25 91 ASN A N 1
ATOM 714 C CA . ASN A 1 91 ? 8.336 2.107 -17.130 1.00 95.25 91 ASN A CA 1
ATOM 715 C C . ASN A 1 91 ? 7.393 2.467 -15.975 1.00 95.25 91 ASN A C 1
ATOM 717 O O . ASN A 1 91 ? 6.365 1.819 -15.790 1.00 95.25 91 ASN A O 1
ATOM 721 N N . LEU A 1 92 ? 7.698 3.541 -15.235 1.00 95.75 92 LEU A N 1
ATOM 722 C CA . LEU A 1 92 ? 6.851 4.026 -14.131 1.00 95.75 92 LEU A CA 1
ATOM 723 C C . LEU A 1 92 ? 5.419 4.326 -14.606 1.00 95.75 92 LEU A C 1
ATOM 725 O O . LEU A 1 92 ? 4.458 3.932 -13.952 1.00 95.75 92 LEU A O 1
ATOM 729 N N . SER A 1 93 ? 5.294 4.959 -15.777 1.00 94.44 93 SER A N 1
ATOM 730 C CA . SER A 1 93 ? 4.025 5.351 -16.403 1.00 94.44 93 SER A CA 1
ATOM 731 C C . SER A 1 93 ? 3.126 4.182 -16.811 1.00 94.44 93 SER A C 1
ATOM 733 O O . SER A 1 93 ? 1.949 4.399 -17.065 1.00 94.44 93 SER A O 1
ATOM 735 N N . ILE A 1 94 ? 3.661 2.960 -16.862 1.00 94.94 94 ILE A N 1
ATOM 736 C CA . ILE A 1 94 ? 2.920 1.742 -17.214 1.00 94.94 94 ILE A CA 1
ATOM 737 C C . ILE A 1 94 ? 2.733 0.876 -15.963 1.00 94.94 94 ILE A C 1
ATOM 739 O O . ILE A 1 94 ? 1.617 0.483 -15.628 1.00 94.94 94 ILE A O 1
ATOM 743 N N . GLY A 1 95 ? 3.824 0.617 -15.235 1.00 96.19 95 GLY A N 1
ATOM 744 C CA . GLY A 1 95 ? 3.826 -0.276 -14.078 1.00 96.19 95 GLY A CA 1
ATOM 745 C C . GLY A 1 95 ? 2.989 0.240 -12.909 1.00 96.19 95 GLY A C 1
ATOM 746 O O . GLY A 1 95 ? 2.244 -0.533 -12.310 1.00 96.19 95 GLY A O 1
ATOM 747 N N . VAL A 1 96 ? 3.061 1.542 -12.594 1.00 96.62 96 VAL A N 1
ATOM 748 C CA . VAL A 1 96 ? 2.290 2.105 -11.470 1.00 96.62 96 VAL A CA 1
ATOM 749 C C . VAL A 1 96 ? 0.786 2.049 -11.743 1.00 96.62 96 VAL A C 1
ATOM 751 O O . VAL A 1 96 ? 0.083 1.481 -10.906 1.00 96.62 96 VAL A O 1
ATOM 754 N N . PRO A 1 97 ? 0.257 2.553 -12.879 1.00 95.44 97 PRO A N 1
ATOM 755 C CA . PRO A 1 97 ? -1.173 2.440 -13.162 1.00 95.44 97 PRO A CA 1
ATOM 756 C C . PRO A 1 97 ? -1.667 0.995 -13.161 1.00 95.44 97 PRO A C 1
ATOM 758 O O . PRO A 1 97 ? -2.711 0.724 -12.570 1.00 95.44 97 PRO A O 1
ATOM 761 N N . PHE A 1 98 ? -0.900 0.061 -13.735 1.00 96.62 98 PHE A N 1
ATOM 762 C CA . PHE A 1 98 ? -1.260 -1.359 -13.746 1.00 96.62 98 PHE A CA 1
ATOM 763 C C . PHE A 1 98 ? -1.430 -1.931 -12.342 1.00 96.62 98 PHE A C 1
ATOM 765 O O . PHE A 1 98 ? -2.468 -2.516 -12.032 1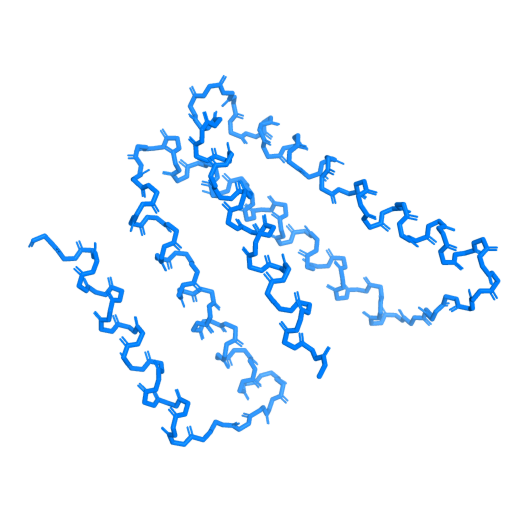.00 96.62 98 PHE A O 1
ATOM 772 N N . VAL A 1 99 ? -0.458 -1.697 -11.461 1.00 96.75 99 VAL A N 1
ATOM 773 C CA . VAL A 1 99 ? -0.523 -2.184 -10.080 1.00 96.75 99 VAL A CA 1
ATOM 774 C C . VAL A 1 99 ? -1.625 -1.475 -9.291 1.00 96.75 99 VAL A C 1
ATOM 776 O O . VAL A 1 99 ? -2.392 -2.131 -8.591 1.00 96.75 99 VAL A O 1
ATOM 779 N N . ARG A 1 100 ? -1.745 -0.146 -9.390 1.00 94.88 100 ARG A N 1
ATOM 780 C CA . ARG A 1 100 ? -2.697 0.632 -8.577 1.00 94.88 100 ARG A CA 1
ATOM 781 C C . ARG A 1 100 ? -4.145 0.359 -8.973 1.00 94.88 100 ARG A C 1
ATOM 783 O O . ARG A 1 100 ? -4.966 0.116 -8.092 1.00 94.88 100 ARG A O 1
ATOM 790 N N . ILE A 1 101 ? -4.450 0.336 -10.269 1.00 95.12 101 ILE A N 1
ATOM 791 C CA . ILE A 1 101 ? -5.796 0.012 -10.758 1.00 95.12 101 ILE A CA 1
ATOM 792 C C . ILE A 1 101 ? -6.105 -1.467 -10.493 1.00 95.12 101 ILE A C 1
ATOM 794 O O . ILE A 1 101 ? -7.193 -1.776 -10.011 1.00 95.12 101 ILE A O 1
ATOM 798 N N . GLY A 1 102 ? -5.142 -2.373 -10.700 1.00 95.00 102 GLY A N 1
ATOM 799 C CA . GLY A 1 102 ? -5.303 -3.794 -10.375 1.00 95.00 102 GLY A CA 1
ATOM 800 C C . GLY A 1 102 ? -5.634 -4.041 -8.898 1.00 95.00 102 GLY A C 1
ATOM 801 O O . GLY A 1 102 ? -6.575 -4.773 -8.594 1.00 95.00 102 GLY A O 1
ATOM 802 N N . ILE A 1 103 ? -4.924 -3.380 -7.974 1.00 95.69 103 ILE A N 1
ATOM 803 C CA . ILE A 1 103 ? -5.210 -3.460 -6.532 1.00 95.69 103 ILE A CA 1
ATOM 804 C C . ILE A 1 103 ? -6.606 -2.920 -6.219 1.00 95.69 103 ILE A C 1
ATOM 806 O O . ILE A 1 103 ? -7.323 -3.553 -5.452 1.00 95.69 103 ILE A O 1
ATOM 810 N N . VAL A 1 104 ? -7.011 -1.789 -6.807 1.00 95.12 104 VAL A N 1
ATOM 811 C CA . VAL A 1 104 ? -8.360 -1.231 -6.604 1.00 95.12 104 VAL A CA 1
ATOM 812 C C . VAL A 1 104 ? -9.434 -2.242 -7.010 1.00 95.12 104 VAL A C 1
ATOM 814 O O . VAL A 1 104 ? -10.357 -2.486 -6.237 1.00 95.12 104 VAL A O 1
ATOM 817 N N . LEU A 1 105 ? -9.296 -2.875 -8.177 1.00 94.94 105 LEU A N 1
ATOM 818 C CA . LEU A 1 105 ? -10.257 -3.872 -8.656 1.00 94.94 105 LEU A CA 1
ATOM 819 C C . LEU A 1 105 ? -10.319 -5.097 -7.733 1.00 94.94 105 LEU A C 1
ATOM 821 O O . LEU A 1 105 ? -11.409 -5.517 -7.347 1.00 94.94 105 LEU A O 1
ATOM 825 N N . LEU A 1 106 ? -9.167 -5.644 -7.332 1.00 95.75 106 LEU A N 1
ATOM 826 C CA . LEU A 1 106 ? -9.116 -6.800 -6.431 1.00 95.75 106 LEU A CA 1
ATOM 827 C C . LEU A 1 106 ? -9.647 -6.475 -5.028 1.00 95.75 106 LEU A C 1
ATOM 829 O O . LEU A 1 106 ? -10.394 -7.268 -4.459 1.00 95.75 106 LEU A O 1
ATOM 833 N N . ALA A 1 107 ? -9.305 -5.310 -4.477 1.00 95.56 107 ALA A N 1
ATOM 834 C CA . ALA A 1 107 ? -9.784 -4.877 -3.167 1.00 95.56 107 ALA A CA 1
ATOM 835 C C . ALA A 1 107 ? -11.307 -4.705 -3.153 1.00 95.56 107 ALA A C 1
ATOM 837 O O . ALA A 1 107 ? -11.954 -5.094 -2.188 1.00 95.56 107 ALA A O 1
ATOM 838 N N . VAL A 1 108 ? -11.887 -4.192 -4.239 1.00 95.19 108 VAL A N 1
ATOM 839 C CA . VAL A 1 108 ? -13.342 -4.052 -4.389 1.00 95.19 108 VAL A CA 1
ATOM 840 C C . VAL A 1 108 ? -14.026 -5.412 -4.469 1.00 95.19 108 VAL A C 1
ATOM 842 O O . VAL A 1 108 ? -15.043 -5.617 -3.817 1.00 95.19 108 VAL A O 1
ATOM 845 N N . VAL A 1 109 ? -13.457 -6.367 -5.209 1.00 95.12 109 VAL A N 1
ATOM 846 C CA . VAL A 1 109 ? -13.952 -7.753 -5.236 1.00 95.12 109 VAL A CA 1
ATOM 847 C C . VAL A 1 109 ? -13.959 -8.340 -3.820 1.00 95.12 109 VAL A C 1
ATOM 849 O O . VAL A 1 109 ? -14.974 -8.886 -3.387 1.00 95.12 109 VAL A O 1
ATOM 852 N N . LEU A 1 110 ? -12.874 -8.170 -3.059 1.00 95.31 110 LEU A N 1
ATOM 853 C CA . LEU A 1 110 ? -12.825 -8.598 -1.658 1.00 95.31 110 LEU A CA 1
ATOM 854 C C . LEU A 1 110 ? -13.840 -7.845 -0.781 1.00 95.31 110 LEU A C 1
ATOM 856 O O . LEU A 1 110 ? -14.488 -8.470 0.055 1.00 95.31 110 LEU A O 1
ATOM 860 N N . GLY A 1 111 ? -14.038 -6.543 -0.991 1.00 95.94 111 GLY A N 1
ATOM 861 C CA . GLY A 1 111 ? -15.055 -5.748 -0.297 1.00 95.94 111 GLY A CA 1
ATOM 862 C C . GLY A 1 111 ? -16.469 -6.290 -0.518 1.00 95.94 111 GLY A C 1
ATOM 863 O O . GLY A 1 111 ? -17.219 -6.496 0.434 1.00 95.94 111 GLY A O 1
ATOM 864 N N . ILE A 1 112 ? -16.810 -6.645 -1.758 1.00 95.69 112 ILE A N 1
ATOM 865 C CA . ILE A 1 112 ? -18.116 -7.231 -2.091 1.00 95.69 112 ILE A CA 1
ATOM 866 C C . ILE A 1 112 ? -18.276 -8.623 -1.468 1.00 95.69 112 ILE A C 1
ATOM 868 O O . ILE A 1 112 ? -19.283 -8.894 -0.819 1.00 95.69 112 ILE A O 1
ATOM 872 N N . PHE A 1 113 ? -17.309 -9.525 -1.657 1.00 96.44 113 PHE A N 1
ATOM 873 C CA . PHE A 1 113 ? -17.490 -10.933 -1.276 1.00 96.44 113 PHE A CA 1
ATOM 874 C C . PHE A 1 113 ? -17.201 -11.221 0.201 1.00 96.44 113 PHE A C 1
ATOM 876 O O . PHE A 1 113 ? -17.865 -12.069 0.796 1.00 96.44 113 PHE A O 1
ATOM 883 N N . VAL A 1 114 ? -16.224 -10.537 0.798 1.00 96.00 114 VAL A N 1
ATOM 884 C CA . VAL A 1 114 ? -15.788 -10.770 2.185 1.00 96.00 114 VAL A CA 1
ATOM 885 C C . VAL A 1 114 ? -16.455 -9.782 3.135 1.00 96.00 114 VAL A C 1
ATOM 887 O O . VAL A 1 114 ? -17.001 -10.194 4.157 1.00 96.00 114 VAL A O 1
ATOM 890 N N . LEU A 1 115 ? -16.445 -8.490 2.789 1.00 95.44 115 LEU A N 1
ATOM 891 C CA . LEU A 1 115 ? -17.011 -7.433 3.637 1.00 95.44 115 LEU A CA 1
ATOM 892 C C . LEU A 1 115 ? -18.505 -7.188 3.373 1.00 95.44 115 LEU A C 1
ATOM 894 O O . LEU A 1 115 ? -19.145 -6.466 4.135 1.00 95.44 115 LEU A O 1
ATOM 898 N N . LYS A 1 116 ? -19.076 -7.837 2.345 1.00 95.56 116 LYS A N 1
ATOM 899 C CA . LYS A 1 116 ? -20.490 -7.727 1.942 1.00 95.56 116 LYS A CA 1
ATOM 900 C C . LYS A 1 116 ? -20.899 -6.297 1.580 1.00 95.56 116 LYS A C 1
ATOM 902 O O . LYS A 1 116 ? -22.042 -5.892 1.798 1.00 95.56 116 LYS A O 1
ATOM 907 N N . GLU A 1 117 ? -19.966 -5.528 1.028 1.00 94.75 117 GLU A N 1
ATOM 908 C CA . GLU A 1 117 ? -20.223 -4.172 0.554 1.00 94.75 117 GLU A CA 1
ATOM 909 C C . GLU A 1 117 ? -21.077 -4.183 -0.719 1.00 94.75 117 GLU A C 1
ATOM 911 O O . GLU A 1 117 ? -20.981 -5.078 -1.561 1.00 94.75 117 GLU A O 1
ATOM 916 N N . THR A 1 118 ? -21.909 -3.154 -0.883 1.00 93.94 118 THR A N 1
ATOM 917 C CA . THR A 1 118 ? -22.699 -2.954 -2.103 1.00 93.94 118 THR A CA 1
ATOM 918 C C . THR A 1 118 ? -22.098 -1.835 -2.940 1.00 93.94 118 THR A C 1
ATOM 920 O O . THR A 1 118 ? -21.647 -0.816 -2.416 1.00 93.94 118 THR A O 1
ATOM 923 N N . LEU A 1 119 ? -22.099 -2.019 -4.261 1.00 93.38 119 LEU A N 1
ATOM 924 C CA . LEU A 1 119 ? -21.655 -0.999 -5.202 1.00 93.38 119 LEU A CA 1
ATOM 925 C C . LEU A 1 119 ? -22.843 -0.279 -5.826 1.00 93.38 119 LEU A C 1
ATOM 927 O O . LEU A 1 119 ? -23.788 -0.897 -6.314 1.00 93.38 119 LEU A O 1
ATOM 931 N N . SER A 1 120 ? -22.748 1.044 -5.894 1.00 96.00 120 SER A N 1
ATOM 932 C CA . SER A 1 120 ? -23.646 1.841 -6.723 1.00 96.00 120 SER A CA 1
ATOM 933 C C . SER A 1 120 ? -23.321 1.674 -8.211 1.00 96.00 120 SER A C 1
ATOM 935 O O . SER A 1 120 ? -22.171 1.458 -8.602 1.00 96.00 120 SER A O 1
ATOM 937 N N . LEU A 1 121 ? -24.322 1.890 -9.070 1.00 94.50 121 LEU A N 1
ATOM 938 C CA . LEU A 1 121 ? -24.136 1.890 -10.528 1.00 94.50 121 LEU A CA 1
ATOM 939 C C . LEU A 1 121 ? -23.081 2.911 -10.987 1.00 94.50 121 LEU A C 1
ATOM 941 O O . LEU A 1 121 ? -22.334 2.654 -11.928 1.00 94.50 121 LEU A O 1
ATOM 945 N N . LYS A 1 122 ? -22.973 4.053 -10.292 1.00 96.31 122 LYS A N 1
ATOM 946 C CA . LYS A 1 122 ? -21.950 5.072 -10.574 1.00 96.31 122 LYS A CA 1
ATOM 947 C C . LYS A 1 122 ? -20.536 4.551 -10.300 1.00 96.31 122 LYS A C 1
ATOM 949 O O . LYS A 1 122 ? -19.639 4.799 -11.099 1.00 96.31 122 LYS A O 1
ATOM 954 N N . GLN A 1 123 ? -20.337 3.817 -9.203 1.00 94.06 123 GLN A N 1
ATOM 955 C CA . GLN A 1 123 ? -19.042 3.200 -8.890 1.00 94.06 123 GLN A CA 1
ATOM 956 C C . GLN A 1 123 ? -18.686 2.117 -9.908 1.00 94.06 123 GLN A C 1
ATOM 958 O O . GLN A 1 123 ? -17.558 2.099 -10.391 1.00 94.06 123 GLN A O 1
ATOM 963 N N . LEU A 1 124 ? -19.654 1.280 -10.299 1.00 94.31 124 LEU A N 1
ATOM 964 C CA . LEU A 1 124 ? -19.448 0.267 -11.337 1.00 94.31 124 LEU A CA 1
ATOM 965 C C . LEU A 1 124 ? -18.980 0.897 -12.656 1.00 94.31 124 LEU A C 1
ATOM 967 O O . LEU A 1 124 ? -17.990 0.458 -13.237 1.00 94.31 124 LEU A O 1
ATOM 971 N N . PHE A 1 125 ? -19.642 1.971 -13.088 1.00 96.44 125 PHE A N 1
ATOM 972 C CA . PHE A 1 125 ? -19.239 2.712 -14.281 1.00 96.44 125 PHE A CA 1
ATOM 973 C C . PHE A 1 125 ? -17.832 3.318 -14.145 1.00 96.44 125 PHE A C 1
ATOM 975 O O . PHE A 1 125 ? -17.029 3.240 -15.073 1.00 96.44 125 PHE A O 1
ATOM 982 N N . GLY A 1 126 ? -17.488 3.842 -12.964 1.00 96.06 126 GLY A N 1
ATOM 983 C CA . GLY A 1 126 ? -16.137 4.320 -12.655 1.00 96.06 126 GLY A CA 1
ATOM 984 C C . GLY A 1 126 ? -15.059 3.235 -12.769 1.00 96.06 126 GLY A C 1
ATOM 985 O O . GLY A 1 126 ? -13.977 3.499 -13.300 1.00 96.06 126 GLY A O 1
ATOM 986 N N . PHE A 1 127 ? -15.348 2.002 -12.340 1.00 94.56 127 PHE A N 1
ATOM 987 C CA . PHE A 1 127 ? -14.431 0.870 -12.513 1.00 94.56 127 PHE A CA 1
ATOM 988 C C . PHE A 1 127 ? -14.254 0.492 -13.982 1.00 94.56 127 PHE A C 1
ATOM 990 O O . PHE A 1 127 ? -13.122 0.282 -14.412 1.00 94.56 127 PHE A O 1
ATOM 997 N N . ILE A 1 128 ? -15.336 0.476 -14.768 1.00 95.25 128 ILE A N 1
ATOM 998 C CA . ILE A 1 128 ? -15.265 0.218 -16.214 1.00 95.25 128 ILE A CA 1
ATOM 999 C C . ILE A 1 128 ? -14.364 1.256 -16.894 1.00 95.25 128 ILE A C 1
ATOM 1001 O O . ILE A 1 128 ? -13.444 0.884 -17.619 1.00 95.25 128 ILE A O 1
ATOM 1005 N N . ILE A 1 129 ? -14.565 2.547 -16.609 1.00 96.06 129 ILE A N 1
ATOM 1006 C CA . ILE A 1 129 ? -13.720 3.617 -17.163 1.00 96.06 129 ILE A CA 1
ATOM 1007 C C . ILE A 1 129 ? -12.261 3.440 -16.738 1.00 96.06 129 ILE A C 1
ATOM 1009 O O . ILE A 1 129 ? -11.361 3.630 -17.551 1.00 96.06 129 ILE A O 1
ATOM 1013 N N . SER A 1 130 ? -12.014 3.051 -15.487 1.00 95.44 130 SER A N 1
ATOM 1014 C CA . SER A 1 130 ? -10.656 2.834 -14.978 1.00 95.44 130 SER A CA 1
ATOM 1015 C C . SER A 1 130 ? -9.955 1.672 -15.694 1.00 95.44 130 SER A C 1
ATOM 1017 O O . SER A 1 130 ? -8.774 1.782 -16.015 1.00 95.44 130 SER A O 1
ATOM 1019 N N . ILE A 1 131 ? -10.678 0.588 -16.003 1.00 94.56 131 ILE A N 1
ATOM 1020 C CA . ILE A 1 131 ? -10.168 -0.542 -16.800 1.00 94.56 131 ILE A CA 1
ATOM 1021 C C . ILE A 1 131 ? -9.853 -0.096 -18.230 1.00 94.56 131 ILE A C 1
ATOM 1023 O O . ILE A 1 131 ? -8.784 -0.413 -18.745 1.00 94.56 131 ILE A O 1
ATOM 1027 N N . VAL A 1 132 ? -10.748 0.670 -18.860 1.00 95.44 132 VAL A N 1
ATOM 1028 C CA . VAL A 1 132 ? -10.520 1.213 -20.209 1.00 95.44 132 VAL A CA 1
ATOM 1029 C C . VAL A 1 132 ? -9.309 2.146 -20.219 1.00 95.44 132 VAL A C 1
ATOM 1031 O O . VAL A 1 132 ? -8.440 2.014 -21.075 1.00 95.44 132 VAL A O 1
ATOM 1034 N N . GLY A 1 133 ? -9.201 3.047 -19.242 1.00 93.94 133 GLY A N 1
ATOM 1035 C CA . GLY A 1 133 ? -8.050 3.934 -19.092 1.00 93.94 133 GLY A CA 1
ATOM 1036 C C . GLY A 1 133 ? -6.747 3.160 -18.899 1.00 93.94 133 GLY A C 1
ATOM 1037 O O . GLY A 1 133 ? -5.750 3.473 -19.545 1.00 93.94 133 GLY A O 1
ATOM 1038 N N . LEU A 1 134 ? -6.762 2.107 -18.076 1.00 94.19 134 LEU A N 1
ATOM 1039 C CA . LEU A 1 134 ? -5.608 1.228 -17.909 1.00 94.19 134 LEU A CA 1
ATOM 1040 C C . LEU A 1 134 ? -5.221 0.542 -19.223 1.00 94.19 134 LEU A C 1
ATOM 1042 O O . LEU A 1 134 ? -4.044 0.520 -19.574 1.00 94.19 134 LEU A O 1
ATOM 1046 N N . TYR A 1 135 ? -6.203 0.001 -19.946 1.00 94.12 135 TYR A N 1
ATOM 1047 C CA . TYR A 1 135 ? -5.979 -0.627 -21.243 1.00 94.12 135 TYR A CA 1
ATOM 1048 C C . TYR A 1 135 ? 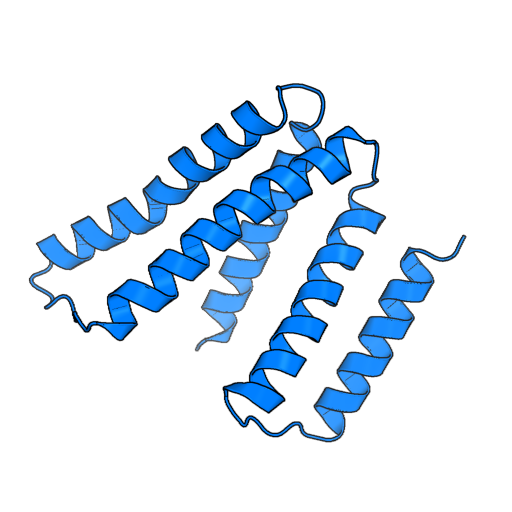-5.311 0.348 -22.217 1.00 94.12 135 TYR A C 1
ATOM 1050 O O . TYR A 1 135 ? -4.306 -0.007 -22.821 1.00 94.12 135 TYR A O 1
ATOM 1058 N N . LEU A 1 136 ? -5.791 1.592 -22.304 1.00 94.00 136 LEU A N 1
ATOM 1059 C CA . LEU A 1 136 ? -5.213 2.620 -23.177 1.00 94.00 136 LEU A CA 1
ATOM 1060 C C . LEU A 1 136 ? -3.771 3.006 -22.808 1.00 94.00 136 LEU A C 1
ATOM 1062 O O . LEU A 1 136 ? -3.001 3.360 -23.692 1.00 94.00 136 LEU A O 1
ATOM 1066 N N . LEU A 1 137 ? -3.388 2.938 -21.529 1.00 91.81 137 LEU A N 1
ATOM 1067 C CA . LEU A 1 137 ? -2.010 3.215 -21.093 1.00 91.81 137 LEU A CA 1
ATOM 1068 C C . LEU A 1 137 ? -1.024 2.092 -21.446 1.00 91.81 137 LEU A C 1
ATOM 1070 O O . LEU A 1 137 ? 0.185 2.323 -21.470 1.00 91.81 137 LEU A O 1
ATOM 1074 N N . ILE A 1 138 ? -1.527 0.874 -21.658 1.00 89.56 138 ILE A N 1
ATOM 1075 C CA . ILE A 1 138 ? -0.712 -0.326 -21.898 1.00 89.56 138 ILE A CA 1
ATOM 1076 C C . ILE A 1 138 ? -0.726 -0.729 -23.369 1.00 89.56 138 ILE A C 1
ATOM 1078 O O . ILE A 1 138 ? 0.276 -1.248 -23.867 1.00 89.56 138 ILE A O 1
ATOM 1082 N N . ALA A 1 139 ? -1.850 -0.512 -24.050 1.00 85.25 139 ALA A N 1
ATOM 1083 C CA . ALA A 1 139 ? -1.995 -0.755 -25.472 1.00 85.25 139 ALA A CA 1
ATOM 1084 C C . ALA A 1 139 ? -0.959 0.082 -26.236 1.00 85.25 139 ALA A C 1
ATOM 1086 O O . ALA A 1 139 ? -0.852 1.292 -26.041 1.00 85.25 139 ALA A O 1
ATOM 1087 N N . LYS A 1 140 ? -0.164 -0.600 -27.061 1.00 65.12 140 LYS A N 1
ATOM 1088 C CA . LYS A 1 140 ? 0.780 0.014 -27.994 1.00 65.12 140 LYS A CA 1
ATOM 1089 C C . LYS A 1 140 ? 0.115 0.238 -29.338 1.00 65.12 140 LYS A C 1
ATOM 1091 O O . LYS A 1 140 ? -0.631 -0.674 -29.759 1.00 65.12 140 LYS A O 1
#

Foldseek 3Di:
DVVVVVVVVVVVVVVVLVVLLVCQLVDDLLVQLVVCLVVVVVVVVVVVVVCVVVVHDDDDDPCNPPVVVVVSVVSSVVSSVSSVCSNVPDDSLQSVLCVVLVCVVVVVVCCCPPVVDDDDPVVVVVNVVSVVVNCVSHPD

Nearest PDB structures (foldseek):
  7szt-assembly1_B  TM=5.814E-01  e=2.327E-01  Clostridiales bacterium oral taxon 876
  8vxu-assembly2_D  TM=5.771E-01  e=3.808E-01  Clostridia bacterium
  8tgy-assembly1_A  TM=5.419E-01  e=8.652E-01  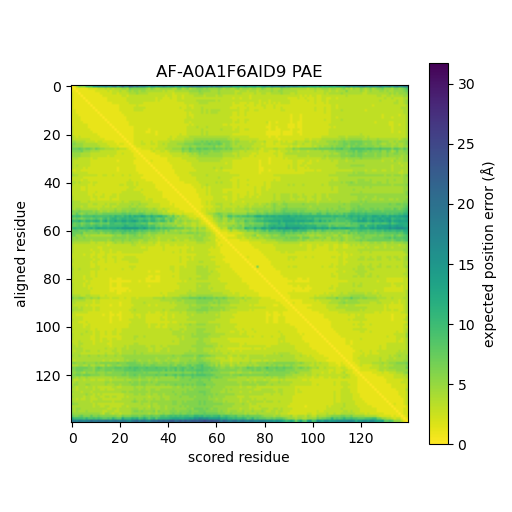Clostridia bacterium
  8vxu-assembly1_A  TM=5.109E-01  e=1.579E+00  Clostridia bacterium

Organism: NCBI:txid1798392

Mean predicted aligned error: 3.69 Å

Solvent-accessible surface area (backbone atoms only — not comparable to full-atom values): 7876 Å² total; per-residue (Å²): 130,60,64,63,58,50,52,54,49,52,54,53,50,53,51,48,53,53,52,46,54,72,44,33,71,76,50,58,47,64,61,47,27,52,52,50,56,60,59,64,46,48,64,60,48,55,52,48,51,51,43,56,73,67,70,49,83,79,89,81,48,74,64,73,48,50,55,57,48,53,50,51,54,49,51,53,55,45,40,32,54,54,30,42,50,33,45,73,65,50,50,67,85,44,51,49,55,52,52,55,54,50,49,53,56,53,52,49,52,44,34,38,74,74,70,64,49,84,79,53,72,69,56,53,52,51,50,54,51,51,51,52,52,50,48,62,61,66,60,128